Protein AF-A0A561Q0W6-F1 (afdb_monomer_lite)

Radius of gyration: 10.91 Å; chains: 1; bounding box: 22×21×26 Å

Foldseek 3Di:
DKDALCVVVVVVVVVPDDPVRSVVVVVVCVVVQQWNQDPPRIIHGRDPDDD

Secondary structure (DSSP, 8-state):
-EEEHHHHHHHHHHTT--HHHHHHHHHHHHHTTSEEEETTTEEEE-SPPP-

Sequence (51 aa):
MSINLLDISTPMHAAGFSHDEIMAVIGAFEQEKLLACVPGNRLLILKEIPV

Organism: NCBI:txid528178

pLDDT: mean 91.05, std 9.45, range [56.06, 97.88]

Structure (mmCIF, N/CA/C/O backbone):
data_AF-A0A561Q0W6-F1
#
_entry.id   AF-A0A561Q0W6-F1
#
loop_
_atom_site.group_PDB
_atom_site.id
_atom_site.type_symbol
_atom_site.label_atom_id
_atom_site.label_alt_id
_atom_site.label_comp_id
_atom_site.label_asym_id
_atom_site.label_entity_id
_atom_site.label_seq_id
_atom_site.pdbx_PDB_ins_code
_atom_site.Cartn_x
_atom_site.Cartn_y
_atom_site.Cartn_z
_atom_site.occupancy
_atom_site.B_iso_or_equiv
_atom_site.auth_seq_id
_atom_site.auth_comp_id
_atom_site.auth_asym_id
_atom_site.auth_atom_id
_atom_site.pdbx_PDB_model_num
ATOM 1 N N . MET A 1 1 ? -5.143 -4.906 14.190 1.00 79.19 1 MET A N 1
ATOM 2 C CA . MET A 1 1 ? -3.904 -5.553 13.691 1.00 79.19 1 MET A CA 1
ATOM 3 C C . MET A 1 1 ? -3.280 -4.639 12.647 1.00 79.19 1 MET A C 1
ATOM 5 O O . MET A 1 1 ? -4.035 -4.040 11.892 1.00 79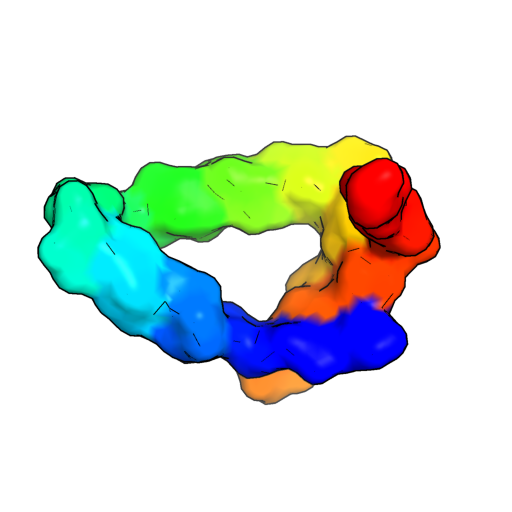.19 1 MET A O 1
ATOM 9 N N . SER A 1 2 ? -1.954 -4.474 12.625 1.00 86.69 2 SER A N 1
ATOM 10 C CA . SER A 1 2 ? -1.278 -3.658 11.603 1.00 86.69 2 SER A CA 1
ATOM 11 C C . SER A 1 2 ? -0.301 -4.494 10.783 1.00 86.69 2 SER A C 1
ATOM 13 O O . SER A 1 2 ? 0.354 -5.375 11.336 1.00 86.69 2 SER A O 1
ATOM 15 N N . ILE A 1 3 ? -0.211 -4.207 9.489 1.00 91.94 3 ILE A N 1
ATOM 16 C CA . ILE A 1 3 ? 0.600 -4.922 8.493 1.00 91.94 3 ILE A CA 1
ATOM 17 C C . ILE A 1 3 ? 1.736 -3.993 8.056 1.00 91.94 3 ILE A C 1
ATOM 19 O O . ILE A 1 3 ? 1.523 -2.780 8.003 1.00 91.94 3 ILE A O 1
ATOM 23 N N . ASN A 1 4 ? 2.940 -4.508 7.787 1.00 94.25 4 ASN A N 1
ATOM 24 C CA . ASN A 1 4 ? 3.989 -3.670 7.208 1.00 94.25 4 ASN A CA 1
ATOM 25 C C . ASN A 1 4 ? 3.642 -3.392 5.741 1.00 94.25 4 ASN A C 1
ATOM 27 O O . ASN A 1 4 ? 3.280 -4.300 5.001 1.00 94.25 4 ASN A O 1
ATOM 31 N N . LEU A 1 5 ? 3.776 -2.146 5.303 1.00 93.06 5 LEU A N 1
ATOM 32 C CA . LEU A 1 5 ? 3.563 -1.765 3.913 1.00 93.06 5 LEU A CA 1
ATOM 33 C C . LEU A 1 5 ? 4.426 -2.603 2.960 1.00 93.06 5 LEU A C 1
ATOM 35 O O . LEU A 1 5 ? 3.961 -2.958 1.883 1.00 93.06 5 LEU A O 1
ATOM 39 N N . LEU A 1 6 ? 5.643 -2.974 3.373 1.00 94.00 6 LEU A N 1
ATOM 40 C CA . LEU A 1 6 ? 6.541 -3.822 2.588 1.00 94.00 6 LEU A CA 1
ATOM 41 C C . LEU A 1 6 ? 5.998 -5.236 2.364 1.00 94.00 6 LEU A C 1
ATOM 43 O O . LEU A 1 6 ? 6.285 -5.818 1.318 1.00 94.00 6 LEU A O 1
ATOM 47 N N . ASP A 1 7 ? 5.184 -5.760 3.286 1.00 94.12 7 ASP A N 1
ATOM 48 C CA . ASP A 1 7 ? 4.546 -7.075 3.138 1.00 94.12 7 ASP A CA 1
ATOM 49 C C . ASP A 1 7 ? 3.516 -7.072 1.992 1.00 94.12 7 ASP A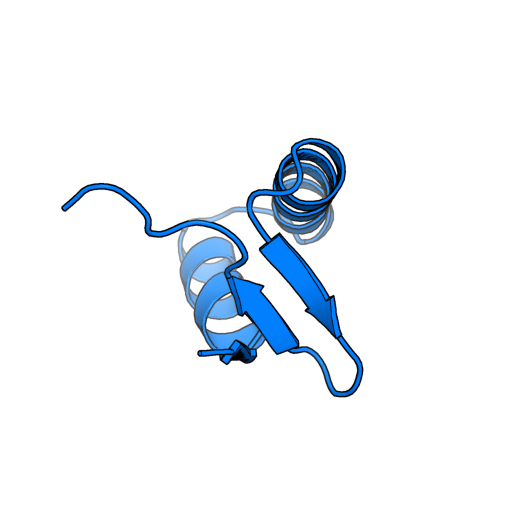 C 1
ATOM 51 O O . ASP A 1 7 ? 3.158 -8.127 1.474 1.00 94.12 7 ASP A O 1
ATOM 55 N N . ILE A 1 8 ? 3.064 -5.884 1.568 1.00 92.44 8 ILE A N 1
ATOM 56 C CA . ILE A 1 8 ? 2.131 -5.681 0.453 1.00 92.44 8 ILE A CA 1
ATOM 57 C C . ILE A 1 8 ? 2.869 -5.167 -0.786 1.00 92.44 8 ILE A C 1
ATOM 59 O O . ILE A 1 8 ? 2.709 -5.715 -1.874 1.00 92.44 8 ILE A O 1
ATOM 63 N N . SER A 1 9 ? 3.696 -4.130 -0.653 1.00 93.44 9 SER A N 1
ATOM 64 C CA . SER A 1 9 ? 4.331 -3.490 -1.806 1.00 93.44 9 SER A CA 1
ATOM 65 C C . SER A 1 9 ? 5.352 -4.398 -2.490 1.00 93.44 9 SER A C 1
ATOM 67 O O . SER A 1 9 ? 5.442 -4.374 -3.712 1.00 93.44 9 SER A O 1
ATOM 69 N N . THR A 1 10 ? 6.066 -5.251 -1.747 1.00 95.31 10 THR A N 1
ATOM 70 C CA . THR A 1 10 ? 7.054 -6.184 -2.318 1.00 95.31 10 THR A CA 1
ATOM 71 C C . THR A 1 10 ? 6.425 -7.180 -3.304 1.00 95.31 10 THR A C 1
ATOM 73 O O . THR A 1 10 ? 6.877 -7.228 -4.452 1.00 95.31 10 THR A O 1
ATOM 76 N N . PRO A 1 11 ? 5.382 -7.958 -2.941 1.00 96.75 11 PRO A N 1
ATOM 77 C CA . PRO A 1 11 ? 4.735 -8.851 -3.900 1.00 96.75 11 PRO A CA 1
ATOM 78 C C . PRO A 1 11 ? 4.005 -8.101 -5.023 1.00 96.75 11 PRO A C 1
ATOM 80 O O . PRO A 1 11 ? 3.985 -8.593 -6.147 1.00 96.75 11 PRO A O 1
ATOM 83 N N . MET A 1 12 ? 3.451 -6.909 -4.772 1.00 96.75 12 MET A N 1
ATOM 84 C CA . MET A 1 12 ? 2.810 -6.111 -5.830 1.00 96.75 12 MET A CA 1
ATOM 85 C C . MET A 1 12 ? 3.824 -5.593 -6.856 1.00 96.75 12 MET A C 1
ATOM 87 O O . MET A 1 12 ? 3.588 -5.681 -8.059 1.00 96.75 12 MET A O 1
ATOM 91 N N . HIS A 1 13 ? 4.995 -5.15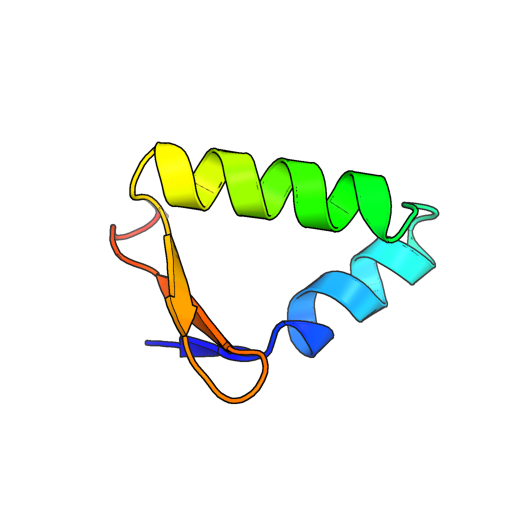0 -6.405 1.00 96.50 13 HIS A N 1
ATOM 92 C CA . HIS A 1 13 ? 6.097 -4.820 -7.301 1.00 96.50 13 HIS A CA 1
ATOM 93 C C . HIS A 1 13 ? 6.556 -6.031 -8.117 1.00 96.50 13 HIS A C 1
ATOM 95 O O . HIS A 1 13 ? 6.752 -5.912 -9.324 1.00 96.50 13 HIS A O 1
ATOM 101 N N . ALA A 1 14 ? 6.673 -7.210 -7.496 1.00 97.31 14 ALA A N 1
ATOM 102 C CA . ALA A 1 14 ? 7.013 -8.444 -8.208 1.00 97.31 14 ALA A CA 1
ATOM 103 C C . ALA A 1 14 ? 5.943 -8.855 -9.241 1.00 97.31 14 ALA A C 1
ATOM 105 O O . ALA A 1 14 ? 6.275 -9.469 -10.253 1.00 97.31 14 ALA A O 1
ATOM 106 N N . ALA A 1 15 ? 4.680 -8.485 -9.011 1.00 97.38 15 ALA A N 1
ATOM 107 C CA . ALA A 1 15 ? 3.579 -8.662 -9.956 1.00 97.38 15 ALA A CA 1
ATOM 108 C C . ALA A 1 15 ? 3.550 -7.605 -11.083 1.00 97.38 15 ALA A C 1
ATOM 110 O O . ALA A 1 15 ? 2.715 -7.703 -11.979 1.00 97.38 15 ALA A O 1
ATOM 111 N N . GLY A 1 16 ? 4.463 -6.626 -11.067 1.00 97.88 16 GLY A N 1
ATOM 112 C CA . GLY A 1 16 ? 4.616 -5.617 -12.117 1.00 97.88 16 GLY A CA 1
ATOM 113 C C . GLY A 1 16 ? 3.949 -4.270 -11.836 1.00 97.88 16 GLY A C 1
ATOM 114 O O . GLY A 1 16 ? 3.965 -3.414 -12.717 1.00 97.88 16 GLY A O 1
ATOM 115 N N . PHE A 1 17 ? 3.395 -4.054 -10.639 1.00 97.44 17 PHE A N 1
ATOM 116 C CA . PHE A 1 17 ? 2.809 -2.763 -10.270 1.00 97.44 17 PHE A CA 1
ATOM 117 C C . PHE A 1 17 ? 3.886 -1.745 -9.877 1.00 97.44 17 PHE A C 1
ATOM 119 O O . PHE A 1 17 ? 4.877 -2.059 -9.205 1.00 97.44 17 PHE A O 1
ATOM 126 N N . SER A 1 18 ? 3.683 -0.496 -10.284 1.00 97.31 18 SER A N 1
ATOM 127 C CA . SER A 1 18 ? 4.514 0.635 -9.880 1.00 97.31 18 SER A CA 1
ATOM 128 C C . SER A 1 18 ? 4.198 1.087 -8.452 1.00 97.31 18 SER A C 1
ATOM 130 O O . SER A 1 18 ? 3.148 0.782 -7.886 1.00 97.31 18 SER A O 1
ATOM 132 N N . HIS A 1 19 ? 5.121 1.843 -7.855 1.00 93.75 19 HIS A N 1
ATOM 133 C CA . HIS A 1 19 ? 4.935 2.365 -6.501 1.00 93.75 19 HIS A CA 1
ATOM 134 C C . HIS A 1 19 ? 3.721 3.296 -6.434 1.00 93.75 19 HIS A C 1
ATOM 136 O O . HIS A 1 19 ? 2.924 3.205 -5.505 1.00 93.75 19 HIS A O 1
ATOM 142 N N . ASP A 1 20 ? 3.556 4.137 -7.454 1.00 96.88 20 ASP A N 1
ATOM 143 C CA . ASP A 1 20 ? 2.471 5.111 -7.532 1.00 96.88 20 ASP A CA 1
ATOM 144 C C . ASP A 1 20 ? 1.104 4.425 -7.641 1.00 96.88 20 ASP A C 1
ATOM 146 O O . ASP A 1 20 ? 0.168 4.832 -6.958 1.00 96.88 20 ASP A O 1
ATOM 150 N N . GLU A 1 21 ? 0.990 3.343 -8.420 1.00 97.62 21 GLU A N 1
ATOM 151 C CA . GLU A 1 21 ? -0.241 2.541 -8.493 1.00 97.62 21 GLU A CA 1
ATOM 152 C C . GLU A 1 21 ? -0.589 1.913 -7.139 1.00 97.62 21 GLU A C 1
ATOM 154 O O . GLU A 1 21 ? -1.737 1.983 -6.696 1.00 97.62 21 GLU A O 1
ATOM 159 N N . ILE A 1 22 ? 0.404 1.346 -6.447 1.00 95.88 22 ILE A N 1
ATOM 160 C CA . ILE A 1 22 ? 0.212 0.738 -5.123 1.00 95.88 22 ILE A CA 1
ATOM 161 C C . ILE A 1 22 ? -0.246 1.801 -4.116 1.00 95.88 22 ILE A C 1
ATOM 163 O O . ILE A 1 22 ? -1.221 1.598 -3.389 1.00 95.88 22 ILE A O 1
ATOM 167 N N . MET A 1 23 ? 0.424 2.954 -4.088 1.00 94.81 23 MET A N 1
ATOM 168 C CA . MET A 1 23 ? 0.093 4.038 -3.165 1.00 94.81 23 MET A CA 1
ATOM 169 C C . MET A 1 23 ? -1.248 4.698 -3.489 1.00 94.81 23 MET A C 1
ATOM 171 O O . MET A 1 23 ? -1.955 5.093 -2.563 1.00 94.81 23 MET A O 1
ATOM 175 N N . ALA A 1 24 ? -1.645 4.767 -4.762 1.00 96.81 24 ALA A N 1
ATOM 176 C CA . ALA A 1 24 ? -2.959 5.264 -5.157 1.00 96.81 24 ALA A CA 1
ATOM 177 C C . ALA A 1 24 ? -4.091 4.393 -4.586 1.00 96.81 24 ALA A C 1
ATOM 179 O O . ALA A 1 24 ? -5.050 4.924 -4.025 1.00 96.81 24 ALA A O 1
ATOM 180 N N . VAL A 1 25 ? -3.960 3.062 -4.658 1.00 94.81 25 VAL A N 1
ATOM 181 C CA . VAL A 1 25 ? -4.947 2.127 -4.086 1.00 94.81 25 VAL A CA 1
ATOM 182 C C . VAL A 1 25 ? -4.983 2.222 -2.561 1.00 94.81 25 VAL A C 1
ATOM 184 O O . VAL A 1 25 ? -6.061 2.291 -1.971 1.00 94.81 25 VAL A O 1
ATOM 187 N N . ILE A 1 26 ? -3.818 2.282 -1.910 1.00 94.62 26 ILE A N 1
ATOM 188 C CA . ILE A 1 26 ? -3.738 2.447 -0.451 1.00 94.62 26 ILE A CA 1
ATOM 189 C C . ILE A 1 26 ? -4.394 3.762 -0.018 1.00 94.62 26 ILE A C 1
ATOM 191 O O . ILE A 1 26 ? -5.163 3.768 0.941 1.00 94.62 26 ILE A O 1
ATOM 195 N N . GLY A 1 27 ? -4.148 4.851 -0.749 1.00 94.88 27 GLY A N 1
ATOM 196 C CA . GLY A 1 27 ? -4.777 6.146 -0.499 1.00 94.88 27 GLY A CA 1
ATOM 197 C C . GLY A 1 27 ? -6.299 6.100 -0.643 1.00 94.88 27 GLY A C 1
ATOM 198 O O . GLY A 1 27 ? -7.006 6.649 0.201 1.00 94.88 27 GLY A O 1
ATOM 199 N N . ALA A 1 28 ? -6.822 5.397 -1.651 1.00 95.81 28 ALA A N 1
ATOM 200 C CA . ALA A 1 28 ? -8.263 5.193 -1.803 1.00 95.81 28 ALA A CA 1
ATOM 201 C C . ALA A 1 28 ? -8.855 4.396 -0.623 1.00 95.81 28 ALA A C 1
ATOM 203 O O . ALA A 1 28 ? -9.878 4.781 -0.058 1.00 95.81 28 ALA A O 1
ATOM 204 N N . PHE A 1 29 ? -8.181 3.333 -0.178 1.00 93.94 29 PHE A N 1
ATOM 205 C CA . PHE A 1 29 ? -8.624 2.547 0.979 1.00 93.94 29 PHE A CA 1
ATOM 206 C C . PHE A 1 29 ? -8.573 3.337 2.289 1.00 93.94 29 PHE A C 1
ATOM 208 O O . PHE A 1 29 ? -9.422 3.140 3.165 1.00 93.94 29 PHE A O 1
ATOM 215 N N . GLU A 1 30 ? -7.606 4.242 2.429 1.00 94.06 30 GLU A N 1
ATOM 216 C CA . GLU A 1 30 ? -7.538 5.166 3.557 1.00 94.06 30 GLU A CA 1
ATOM 217 C C . GLU A 1 30 ? -8.700 6.169 3.539 1.00 94.06 30 GLU A C 1
ATOM 219 O O . GLU A 1 30 ? -9.368 6.362 4.558 1.00 94.06 30 GLU A O 1
ATOM 224 N N . GLN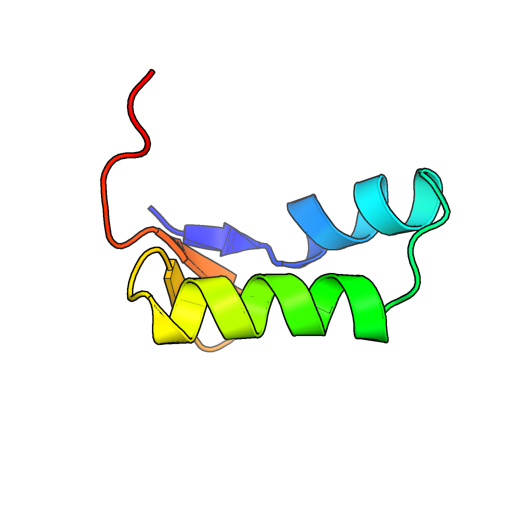 A 1 31 ? -9.020 6.739 2.372 1.00 94.88 31 GLN A N 1
ATOM 225 C CA . GLN A 1 31 ? -10.169 7.635 2.192 1.00 94.88 31 GLN A CA 1
ATOM 226 C C . GLN A 1 31 ? -11.504 6.952 2.521 1.00 94.88 31 GLN A C 1
ATOM 228 O O . GLN A 1 31 ? -12.366 7.547 3.174 1.00 94.88 31 GLN A O 1
ATOM 233 N N . GLU A 1 32 ? -11.662 5.684 2.136 1.00 94.00 32 GLU A N 1
ATOM 234 C CA . GLU A 1 32 ? -12.846 4.871 2.443 1.00 94.00 32 GLU A CA 1
ATOM 235 C C . GLU A 1 32 ? -12.872 4.330 3.885 1.00 94.00 32 GLU A C 1
ATOM 237 O O . GLU A 1 32 ? -13.830 3.659 4.297 1.00 94.00 32 GLU A O 1
ATOM 242 N N . LYS A 1 33 ? -11.847 4.653 4.687 1.00 91.56 33 LYS A N 1
ATOM 243 C CA . LYS A 1 33 ? -11.680 4.202 6.077 1.00 91.56 33 LYS A CA 1
ATOM 244 C C . LYS A 1 33 ? -11.691 2.675 6.195 1.00 91.56 33 LYS A C 1
ATOM 246 O O . LYS A 1 33 ? -12.235 2.122 7.154 1.00 91.56 33 LYS A O 1
ATOM 251 N N . LEU A 1 34 ? -11.121 1.993 5.203 1.00 91.00 34 LEU A N 1
ATOM 252 C CA . LEU A 1 34 ? -10.865 0.551 5.231 1.00 91.00 34 LEU A CA 1
ATOM 253 C C . LEU A 1 34 ? -9.555 0.257 5.968 1.00 91.00 34 LEU A C 1
ATOM 255 O O . LEU A 1 34 ? -9.468 -0.703 6.736 1.00 91.00 34 LEU A O 1
ATOM 259 N N . LEU A 1 35 ? -8.564 1.131 5.787 1.00 92.69 35 LEU A N 1
ATOM 260 C CA . LEU A 1 35 ? -7.296 1.122 6.506 1.00 92.69 35 LEU A CA 1
ATOM 261 C C . LEU A 1 3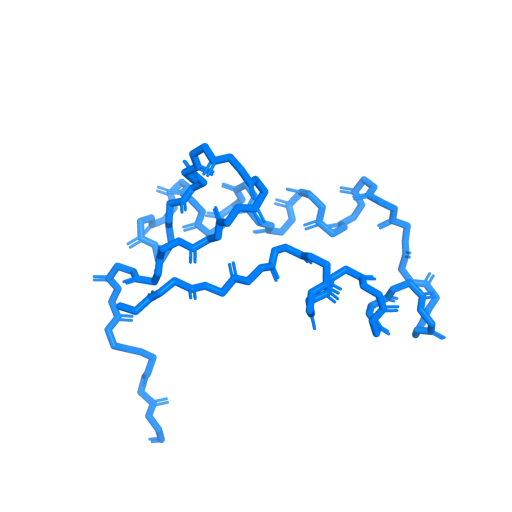5 ? -6.882 2.540 6.921 1.00 92.69 35 LEU A C 1
ATOM 263 O O . LEU A 1 35 ? -7.511 3.514 6.523 1.00 92.69 35 LEU A O 1
ATOM 267 N N . ALA A 1 36 ? -5.821 2.649 7.713 1.00 94.06 36 ALA A N 1
ATOM 268 C CA . ALA A 1 36 ? -5.116 3.897 7.988 1.00 94.06 36 ALA A CA 1
ATOM 269 C C . ALA A 1 36 ? -3.605 3.695 7.862 1.00 94.06 36 ALA A C 1
ATOM 271 O O . ALA A 1 36 ? -3.070 2.692 8.348 1.00 94.06 36 ALA A O 1
ATOM 272 N N . CYS A 1 37 ? -2.914 4.663 7.268 1.00 92.00 37 CYS A N 1
ATOM 273 C CA . CYS A 1 37 ? -1.460 4.721 7.272 1.00 92.00 37 CYS A CA 1
ATOM 274 C C . CYS A 1 37 ? -0.990 5.212 8.646 1.00 92.00 37 CYS A C 1
ATOM 276 O O . CYS A 1 37 ? -1.337 6.305 9.091 1.00 92.00 37 CYS A O 1
ATOM 278 N N . VAL A 1 38 ? -0.193 4.404 9.343 1.00 93.44 38 VAL A N 1
ATOM 27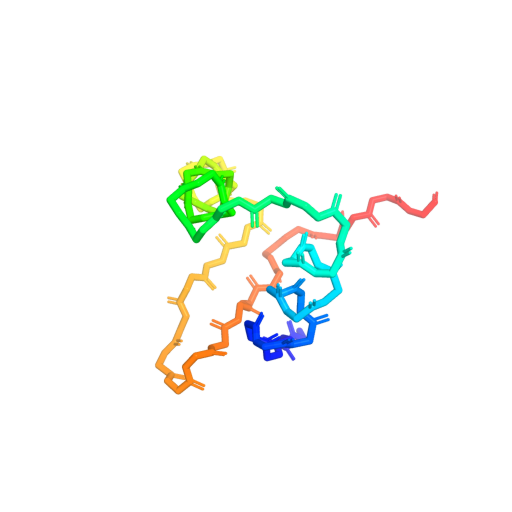9 C CA . VAL A 1 38 ? 0.366 4.761 10.654 1.00 93.44 38 VAL A CA 1
ATOM 280 C C . VAL A 1 38 ? 1.898 4.805 10.590 1.00 93.44 38 VAL A C 1
ATOM 282 O O . VAL A 1 38 ? 2.497 4.181 9.705 1.00 93.44 38 VAL A O 1
ATOM 285 N N . PRO A 1 39 ? 2.565 5.541 11.502 1.00 92.25 39 PRO A N 1
ATOM 286 C CA . PRO A 1 39 ? 4.017 5.679 11.486 1.00 92.25 39 PRO A CA 1
ATOM 287 C C . PRO A 1 39 ? 4.762 4.337 11.437 1.00 92.25 39 PRO A C 1
ATOM 289 O O . PRO A 1 39 ? 4.322 3.334 12.002 1.00 92.25 39 PRO A O 1
ATOM 292 N N . GLY A 1 40 ? 5.928 4.343 10.784 1.00 92.00 40 GLY A N 1
ATOM 293 C CA . GLY A 1 40 ? 6.781 3.159 10.645 1.00 92.00 40 GLY A CA 1
ATOM 294 C C . GLY A 1 40 ? 6.420 2.248 9.470 1.00 92.00 40 GLY A C 1
ATOM 295 O O . GLY A 1 40 ? 6.657 1.047 9.560 1.00 92.00 40 GLY A O 1
ATOM 296 N N . ASN A 1 41 ? 5.858 2.802 8.387 1.00 92.06 41 ASN A N 1
ATOM 297 C CA . ASN A 1 41 ? 5.438 2.065 7.187 1.00 92.06 41 ASN A CA 1
ATOM 298 C C . ASN A 1 41 ? 4.458 0.938 7.516 1.00 92.06 41 ASN A C 1
ATOM 300 O O . ASN A 1 41 ? 4.647 -0.205 7.104 1.00 92.06 41 ASN A O 1
ATOM 304 N N . ARG A 1 42 ? 3.423 1.240 8.304 1.00 94.62 42 ARG A N 1
ATOM 305 C CA . ARG A 1 42 ? 2.413 0.253 8.687 1.00 94.62 42 ARG A CA 1
ATOM 306 C C . ARG A 1 42 ? 1.029 0.700 8.251 1.00 94.62 42 ARG A C 1
ATOM 308 O O . ARG A 1 42 ? 0.708 1.883 8.292 1.00 94.62 42 ARG A O 1
ATOM 315 N N . LEU A 1 43 ? 0.199 -0.272 7.902 1.00 94.44 43 LEU A N 1
ATOM 316 C CA . LEU A 1 43 ? -1.214 -0.083 7.604 1.00 94.44 43 LEU A CA 1
ATOM 317 C C . LEU A 1 43 ? -2.036 -0.715 8.726 1.00 94.44 43 LEU A C 1
ATOM 319 O O . LEU A 1 43 ? -1.861 -1.893 9.045 1.00 94.44 43 LEU A O 1
ATOM 323 N N . LEU A 1 44 ? -2.907 0.066 9.355 1.00 94.06 44 LEU A N 1
ATOM 324 C CA . LEU A 1 44 ? -3.873 -0.405 10.340 1.00 94.06 44 LEU A CA 1
ATOM 325 C C . LEU A 1 44 ? -5.186 -0.717 9.626 1.00 94.06 44 LEU A C 1
ATOM 327 O O . LEU A 1 44 ? -5.809 0.187 9.086 1.00 94.06 44 LEU A O 1
ATOM 331 N N . ILE A 1 45 ? -5.626 -1.971 9.650 1.00 91.00 45 ILE A N 1
ATOM 332 C CA . ILE A 1 45 ? -6.927 -2.354 9.093 1.00 91.00 45 ILE A CA 1
ATOM 333 C C . ILE A 1 45 ? -8.031 -1.884 10.051 1.00 91.00 45 ILE A C 1
ATOM 335 O O . ILE A 1 45 ? -8.009 -2.238 11.233 1.00 91.00 45 ILE A O 1
ATOM 339 N N . LEU A 1 46 ? -8.952 -1.049 9.558 1.00 88.88 46 LEU A N 1
ATOM 340 C CA . LEU A 1 46 ? -9.988 -0.378 10.359 1.00 88.88 46 LEU A CA 1
ATOM 341 C C . LEU A 1 46 ? -11.332 -1.112 10.354 1.00 88.88 46 LEU A C 1
ATOM 343 O O . LEU A 1 46 ? -12.116 -0.955 11.288 1.00 88.88 46 LEU A O 1
ATOM 347 N N . LYS A 1 47 ? -11.604 -1.906 9.317 1.00 78.75 47 LYS A N 1
ATOM 348 C CA . LYS A 1 47 ? -12.784 -2.771 9.229 1.00 78.75 47 LYS A CA 1
ATOM 349 C C . LYS A 1 47 ? -12.341 -4.212 9.080 1.00 78.75 47 LYS A C 1
ATOM 351 O O . LYS A 1 47 ? -11.374 -4.481 8.373 1.00 78.75 47 LYS A O 1
ATOM 356 N N . GLU A 1 48 ? -13.058 -5.134 9.711 1.00 68.38 48 GLU A N 1
ATOM 357 C CA . GLU A 1 48 ? -12.887 -6.548 9.390 1.00 68.38 48 GLU A CA 1
ATOM 358 C C . GLU A 1 48 ? -13.176 -6.734 7.900 1.00 68.38 48 GLU A C 1
ATOM 360 O O . GLU A 1 48 ? -14.256 -6.392 7.413 1.00 68.38 48 GLU A O 1
ATOM 365 N N . ILE A 1 49 ? -12.167 -7.202 7.167 1.00 61.66 49 ILE A N 1
ATOM 366 C CA . ILE A 1 49 ? -12.355 -7.650 5.794 1.00 61.66 49 ILE A CA 1
ATOM 367 C C . ILE A 1 49 ? -13.227 -8.904 5.911 1.00 61.66 49 ILE A C 1
ATOM 369 O O . ILE A 1 49 ? -12.824 -9.820 6.635 1.00 61.66 49 ILE A O 1
ATOM 373 N N . PRO A 1 50 ? -14.414 -8.950 5.280 1.00 59.97 50 PRO A N 1
ATOM 374 C CA . PRO A 1 50 ? -15.217 -10.161 5.286 1.00 59.97 50 PRO A CA 1
ATOM 375 C C . PRO A 1 50 ? -14.378 -11.303 4.704 1.00 59.97 50 PRO A C 1
ATOM 377 O O . PRO A 1 50 ? -13.827 -11.159 3.610 1.00 59.97 50 PRO A O 1
ATOM 380 N N . VAL A 1 51 ? -14.248 -12.387 5.469 1.00 56.06 51 VAL A N 1
ATOM 381 C CA . VAL A 1 51 ? -13.654 -13.658 5.026 1.00 56.06 51 VAL A CA 1
ATOM 382 C C . VAL A 1 51 ? -14.588 -14.421 4.101 1.00 56.06 51 VAL A C 1
ATOM 384 O O . VAL A 1 51 ? -15.822 -14.319 4.292 1.00 56.06 51 VAL A O 1
#